Protein AF-A0A8G1YSN7-F1 (afdb_monomer_lite)

pLDDT: mean 70.51, std 16.95, range [41.06, 92.81]

Secondary structure (DSSP, 8-state):
------------SS-SSTTTTTTSS-HHHHHHHHHHHHHHHHHHHS---HHHHHHHHHHHHS----

Structure (mmCIF, N/CA/C/O backbone):
data_AF-A0A8G1YSN7-F1
#
_entry.id   AF-A0A8G1YSN7-F1
#
loop_
_atom_site.group_PDB
_atom_site.id
_atom_site.type_symbol
_atom_site.label_atom_id
_atom_site.label_alt_id
_atom_site.label_comp_id
_atom_site.label_asym_id
_atom_site.label_entity_id
_atom_site.label_seq_id
_atom_site.pdbx_PDB_ins_code
_atom_site.Cartn_x
_atom_site.Cartn_y
_atom_site.Cartn_z
_atom_site.occupancy
_atom_site.B_iso_or_equiv
_atom_site.auth_seq_id
_atom_site.auth_comp_id
_atom_site.auth_asym_id
_atom_site.auth_atom_id
_atom_site.pdbx_PDB_model_num
ATOM 1 N N . MET A 1 1 ? 9.186 23.404 -54.509 1.00 42.53 1 MET A N 1
ATOM 2 C CA . MET A 1 1 ? 10.271 23.025 -53.580 1.00 42.53 1 MET A CA 1
ATOM 3 C C . MET A 1 1 ? 9.638 22.266 -52.424 1.00 42.53 1 MET A C 1
ATOM 5 O O . MET A 1 1 ? 8.800 22.843 -51.748 1.00 42.53 1 MET A O 1
ATOM 9 N N . LEU A 1 2 ? 9.947 20.980 -52.257 1.00 50.88 2 LEU A N 1
ATOM 10 C CA . LEU A 1 2 ? 9.489 20.154 -51.130 1.00 50.88 2 LEU A CA 1
ATOM 11 C C . LEU A 1 2 ? 10.687 19.923 -50.194 1.00 50.88 2 LEU A C 1
ATOM 13 O O . LEU A 1 2 ? 11.785 19.713 -50.709 1.00 50.88 2 LEU A O 1
ATOM 17 N N . PRO A 1 3 ? 10.530 19.992 -48.860 1.00 54.53 3 PRO A N 1
ATOM 18 C CA . PRO A 1 3 ? 11.651 19.807 -47.952 1.00 54.53 3 PRO A CA 1
ATOM 19 C C . PRO A 1 3 ? 11.994 18.316 -47.827 1.00 54.53 3 PRO A 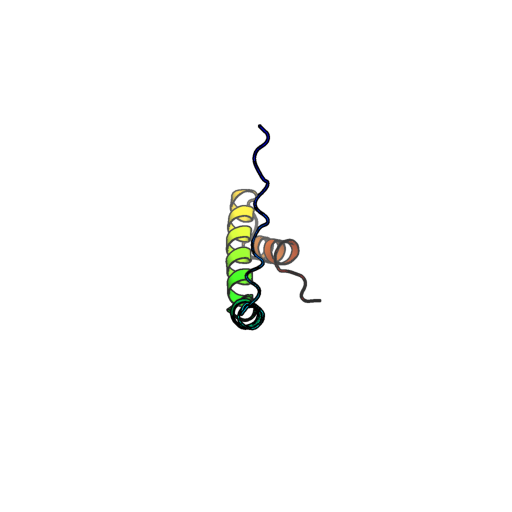C 1
ATOM 21 O O . PRO A 1 3 ? 11.142 17.485 -47.520 1.00 54.53 3 PRO A O 1
ATOM 24 N N . GLU A 1 4 ? 13.264 18.000 -48.074 1.00 58.47 4 GLU A N 1
ATOM 25 C CA . GLU A 1 4 ? 13.885 16.690 -47.872 1.00 58.47 4 GLU A CA 1
ATOM 26 C C . GLU A 1 4 ? 13.654 16.186 -46.436 1.00 58.47 4 GLU A C 1
ATOM 28 O O . GLU A 1 4 ? 14.125 16.774 -45.458 1.00 58.47 4 GLU A O 1
ATOM 33 N N . ALA A 1 5 ? 12.929 15.074 -46.302 1.00 58.00 5 ALA A N 1
ATOM 34 C CA . ALA A 1 5 ? 12.742 14.379 -45.036 1.00 58.00 5 ALA A CA 1
ATOM 35 C C . ALA A 1 5 ? 14.066 13.725 -44.605 1.00 58.00 5 ALA A C 1
ATOM 37 O O . ALA A 1 5 ? 14.451 12.655 -45.081 1.00 58.00 5 ALA A O 1
ATOM 38 N N . ARG A 1 6 ? 14.782 14.379 -43.687 1.00 60.00 6 ARG A N 1
ATOM 39 C CA . ARG A 1 6 ? 16.011 13.860 -43.075 1.00 60.00 6 ARG A CA 1
ATOM 40 C C . ARG A 1 6 ? 15.677 12.589 -42.280 1.00 60.00 6 ARG A C 1
ATOM 42 O O . ARG A 1 6 ? 14.992 12.653 -41.262 1.00 60.00 6 ARG A O 1
ATOM 49 N N . LYS A 1 7 ? 16.146 11.426 -42.747 1.00 58.84 7 LYS A N 1
ATOM 50 C CA . LYS A 1 7 ? 16.036 10.150 -42.016 1.00 58.84 7 LYS A CA 1
ATOM 51 C C . LYS A 1 7 ? 16.726 10.280 -40.647 1.00 58.84 7 LYS A C 1
ATOM 53 O O . LYS A 1 7 ? 17.852 10.777 -40.608 1.00 58.84 7 LYS A O 1
ATOM 58 N N . PRO A 1 8 ? 16.114 9.823 -39.540 1.00 55.97 8 PRO A N 1
ATOM 59 C CA . PRO A 1 8 ? 16.797 9.791 -38.257 1.00 55.97 8 PRO A CA 1
ATOM 60 C C . PRO A 1 8 ? 17.900 8.731 -38.307 1.00 55.97 8 PRO A C 1
ATOM 62 O O . PRO A 1 8 ? 17.647 7.544 -38.519 1.00 55.97 8 PRO A O 1
ATOM 65 N N . THR A 1 9 ? 19.143 9.175 -38.151 1.00 54.53 9 THR A N 1
ATOM 66 C CA . THR A 1 9 ? 20.319 8.315 -38.048 1.00 54.53 9 THR A CA 1
ATOM 67 C C . THR A 1 9 ? 20.156 7.417 -36.823 1.00 54.53 9 THR A C 1
ATOM 69 O O . THR A 1 9 ? 20.131 7.889 -35.689 1.00 54.53 9 THR A O 1
ATOM 72 N N . SER A 1 10 ? 20.006 6.114 -37.063 1.00 51.88 10 SER A N 1
ATOM 73 C CA . SER A 1 10 ? 19.930 5.071 -36.040 1.00 51.88 10 SER A CA 1
ATOM 74 C C . SER A 1 10 ? 21.249 5.003 -35.263 1.00 51.88 10 SER A C 1
ATOM 76 O O . SER A 1 10 ? 22.149 4.241 -35.616 1.00 51.88 10 SER A O 1
ATOM 78 N N . ALA A 1 11 ? 21.363 5.785 -34.189 1.00 57.50 11 ALA A N 1
ATOM 79 C CA . ALA A 1 11 ? 22.400 5.644 -33.175 1.00 57.50 11 ALA A CA 1
ATOM 80 C C . ALA A 1 11 ? 22.139 4.363 -32.365 1.00 57.50 11 ALA A C 1
ATOM 82 O O . ALA A 1 11 ? 21.575 4.389 -31.274 1.00 57.50 11 ALA A O 1
ATOM 83 N N . LYS A 1 12 ? 22.500 3.213 -32.938 1.00 56.75 12 LYS A N 1
ATOM 84 C CA . LYS A 1 12 ? 22.425 1.912 -32.272 1.00 56.75 12 LYS A CA 1
ATOM 85 C C . LYS A 1 12 ? 23.828 1.464 -31.891 1.00 56.75 12 LYS A C 1
ATOM 87 O O . LYS A 1 12 ? 24.376 0.554 -32.497 1.00 56.75 12 LYS A O 1
ATOM 92 N N . VAL A 1 13 ? 24.401 2.114 -30.884 1.00 56.09 13 VAL A N 1
ATOM 93 C CA . VAL A 1 13 ? 25.560 1.590 -30.155 1.00 56.09 13 VAL A CA 1
ATOM 94 C C . VAL A 1 13 ? 25.351 1.913 -28.676 1.00 56.09 13 VAL A C 1
ATOM 96 O O . VAL A 1 13 ? 25.395 3.073 -28.285 1.00 56.09 13 VAL A O 1
ATOM 99 N N . GLY A 1 14 ? 25.087 0.879 -27.869 1.00 55.75 14 GLY A N 1
ATOM 100 C CA . GLY A 1 14 ? 25.313 0.940 -26.420 1.00 55.75 14 GLY A CA 1
ATOM 101 C C . GLY A 1 14 ? 24.112 1.121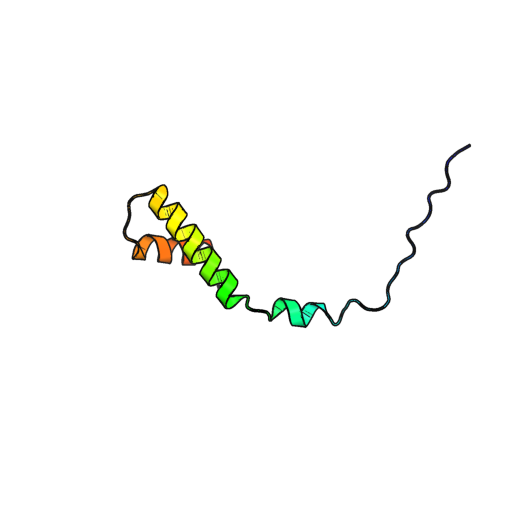 -25.484 1.00 55.75 14 GLY A C 1
ATOM 102 O O . GLY A 1 14 ? 24.275 1.750 -24.448 1.00 55.75 14 GLY A O 1
ATOM 103 N N . SER A 1 15 ? 22.925 0.569 -25.768 1.00 53.44 15 SER A N 1
ATOM 104 C CA . SER A 1 15 ? 21.827 0.562 -24.777 1.00 53.44 15 SER A CA 1
ATOM 105 C C . SER A 1 15 ? 21.072 -0.765 -24.756 1.00 53.44 15 SER A C 1
ATOM 107 O O . SER A 1 15 ? 19.928 -0.867 -25.189 1.00 53.44 15 SER A O 1
ATOM 109 N N . LEU A 1 16 ? 21.742 -1.829 -24.314 1.00 52.50 16 LEU A N 1
ATOM 110 C CA . LEU A 1 16 ? 21.051 -3.073 -23.946 1.00 52.50 16 LEU A CA 1
ATOM 111 C C . LEU A 1 16 ? 21.566 -3.702 -22.643 1.00 52.50 16 LEU A C 1
ATOM 113 O O . LEU A 1 16 ? 20.929 -4.606 -22.115 1.00 52.50 16 LEU A O 1
ATOM 117 N N . GLU A 1 17 ? 22.667 -3.198 -22.076 1.00 49.28 17 GLU A N 1
ATOM 118 C CA . GLU A 1 17 ? 23.213 -3.716 -20.811 1.00 49.28 17 GLU A CA 1
ATOM 119 C C . GLU A 1 17 ? 22.866 -2.852 -19.589 1.00 49.28 17 GLU A C 1
ATOM 121 O O . GLU A 1 17 ? 22.864 -3.347 -18.467 1.00 49.28 17 GLU A O 1
ATOM 126 N N . ILE A 1 18 ? 22.452 -1.594 -19.787 1.00 52.19 18 ILE A N 1
ATOM 127 C CA . ILE A 1 18 ? 22.047 -0.687 -18.693 1.00 52.19 18 ILE A CA 1
ATOM 128 C C . ILE A 1 18 ? 20.622 -1.008 -18.188 1.00 52.19 18 ILE A C 1
ATOM 130 O O . ILE A 1 18 ? 20.241 -0.659 -17.074 1.00 52.19 18 ILE A O 1
ATOM 134 N N . SER A 1 19 ? 19.813 -1.734 -18.968 1.00 50.66 19 SER A N 1
ATOM 135 C CA . SER A 1 19 ? 18.400 -1.977 -18.636 1.00 50.66 19 SER A CA 1
ATOM 136 C C . SER A 1 19 ? 18.155 -3.056 -17.576 1.00 50.66 19 SER A C 1
ATOM 138 O O . SER A 1 19 ? 17.020 -3.196 -17.127 1.00 50.66 19 SER A O 1
ATOM 140 N N . LYS A 1 20 ? 19.176 -3.809 -17.145 1.00 51.91 20 LYS A N 1
ATOM 141 C CA . LYS A 1 20 ? 19.018 -4.814 -16.074 1.00 51.91 20 LYS A CA 1
ATOM 142 C C . LYS A 1 20 ? 19.367 -4.275 -14.687 1.00 51.91 20 LYS A C 1
ATOM 144 O O . LYS A 1 20 ? 18.751 -4.695 -13.714 1.00 51.91 20 LYS A O 1
ATOM 149 N N . SER A 1 21 ? 20.294 -3.322 -14.591 1.00 53.25 21 SER A N 1
ATOM 150 C CA . SER A 1 21 ? 20.708 -2.745 -13.306 1.00 53.25 21 SER A CA 1
ATOM 151 C C . SER A 1 21 ? 19.638 -1.828 -12.707 1.00 53.25 21 SER A C 1
ATOM 153 O O . SER A 1 21 ? 19.420 -1.876 -11.504 1.00 53.25 21 SER A O 1
ATOM 155 N N . VAL A 1 22 ? 18.892 -1.077 -13.526 1.00 50.62 22 VAL A N 1
ATOM 156 C CA . VAL A 1 22 ? 17.790 -0.212 -13.048 1.00 50.62 22 VAL A CA 1
ATOM 157 C C . VAL A 1 22 ? 16.546 -1.009 -12.636 1.00 50.62 22 VAL A C 1
ATOM 159 O O . VAL A 1 22 ? 15.840 -0.612 -11.719 1.00 50.62 22 VAL A O 1
ATOM 162 N N . ALA A 1 23 ? 16.282 -2.159 -13.263 1.00 54.09 23 ALA A N 1
ATOM 163 C CA . ALA A 1 23 ? 15.125 -2.997 -12.933 1.00 54.09 23 ALA A CA 1
ATOM 164 C C . ALA A 1 23 ? 15.265 -3.727 -11.579 1.00 54.09 23 ALA A C 1
ATOM 166 O O . ALA A 1 23 ? 14.256 -4.066 -10.959 1.00 54.09 23 ALA A O 1
ATOM 167 N N . ALA A 1 24 ? 16.505 -3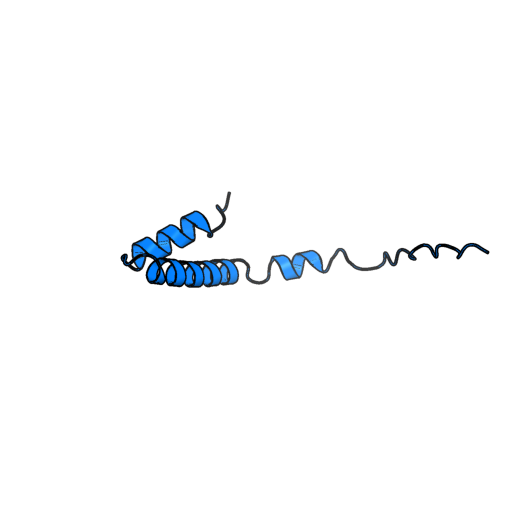.955 -11.130 1.00 53.25 24 ALA A N 1
ATOM 168 C CA . ALA A 1 24 ? 16.831 -4.579 -9.846 1.00 53.25 24 ALA A CA 1
ATOM 169 C C . ALA A 1 24 ? 17.042 -3.565 -8.707 1.00 53.25 24 ALA A C 1
ATOM 171 O O . ALA A 1 24 ? 17.128 -3.971 -7.549 1.00 53.25 24 ALA A O 1
ATOM 172 N N . LEU A 1 25 ? 17.104 -2.262 -9.016 1.00 52.97 25 LEU A N 1
ATOM 173 C CA . LEU A 1 25 ? 17.022 -1.212 -8.006 1.00 52.97 25 LEU A CA 1
ATOM 174 C C . LEU A 1 25 ? 15.594 -1.195 -7.457 1.00 52.97 25 LEU A C 1
ATOM 176 O O . LEU A 1 25 ? 14.693 -0.555 -7.991 1.00 52.97 25 LEU A O 1
ATOM 180 N N . ASP A 1 26 ? 15.414 -1.948 -6.382 1.00 56.50 26 ASP A N 1
ATOM 181 C CA . ASP A 1 26 ? 14.510 -1.578 -5.304 1.00 56.50 26 ASP A CA 1
ATOM 182 C C . ASP A 1 26 ? 13.015 -1.505 -5.662 1.00 56.50 26 ASP A C 1
ATOM 184 O O . ASP A 1 26 ? 12.228 -0.708 -5.149 1.00 56.50 26 ASP A O 1
ATOM 188 N N . THR A 1 27 ? 12.582 -2.381 -6.569 1.00 58.28 27 THR A N 1
ATOM 189 C CA . THR A 1 27 ? 11.157 -2.533 -6.887 1.00 58.28 27 THR A CA 1
ATOM 190 C C . THR A 1 27 ? 10.337 -2.936 -5.657 1.00 58.28 27 THR A C 1
ATOM 192 O O . THR A 1 27 ? 9.165 -2.574 -5.584 1.00 58.28 27 THR A O 1
ATOM 195 N N . GLY A 1 28 ? 10.942 -3.619 -4.678 1.00 61.91 28 GLY A N 1
ATOM 196 C CA . GLY A 1 28 ? 10.330 -3.933 -3.385 1.00 61.91 28 GLY A CA 1
ATOM 197 C C . GLY A 1 28 ? 9.949 -2.682 -2.592 1.00 61.91 28 GLY A C 1
ATOM 198 O O . GLY A 1 28 ? 8.762 -2.485 -2.306 1.00 61.91 28 GLY A O 1
ATOM 199 N N . ASP A 1 29 ? 10.911 -1.796 -2.317 1.00 65.44 29 ASP A N 1
ATOM 200 C CA . ASP A 1 29 ? 10.657 -0.606 -1.495 1.00 65.44 29 ASP A CA 1
ATOM 201 C C . ASP A 1 29 ? 9.757 0.403 -2.220 1.00 65.44 29 ASP A C 1
ATOM 203 O O . ASP A 1 29 ? 8.924 1.073 -1.594 1.00 65.44 29 ASP A O 1
ATOM 207 N N . ILE A 1 30 ? 9.837 0.473 -3.555 1.00 73.81 30 ILE A N 1
ATOM 208 C CA . ILE A 1 30 ? 8.933 1.298 -4.369 1.00 73.81 30 ILE A CA 1
ATOM 209 C C . ILE A 1 30 ? 7.489 0.784 -4.268 1.00 73.81 30 ILE A C 1
ATOM 211 O O . ILE A 1 30 ? 6.563 1.578 -4.064 1.00 73.81 30 ILE A O 1
ATOM 215 N N . ILE A 1 31 ? 7.270 -0.531 -4.382 1.00 77.12 31 ILE A N 1
ATOM 216 C CA . ILE A 1 31 ? 5.930 -1.130 -4.271 1.00 77.12 31 ILE A CA 1
ATOM 217 C C . ILE A 1 31 ? 5.362 -0.909 -2.865 1.00 77.12 31 ILE A C 1
ATOM 219 O O . ILE A 1 31 ? 4.184 -0.554 -2.722 1.00 77.12 31 ILE A O 1
ATOM 223 N N . GLU A 1 32 ? 6.177 -1.058 -1.822 1.00 79.62 32 GLU A N 1
ATOM 224 C CA . GLU A 1 32 ? 5.728 -0.824 -0.451 1.00 79.62 32 GLU A CA 1
ATO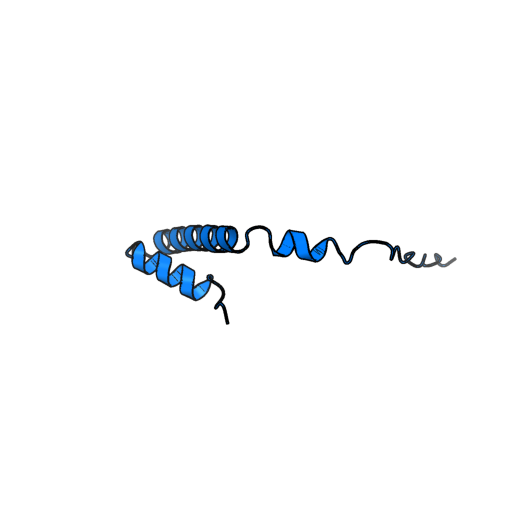M 225 C C . GLU A 1 32 ? 5.401 0.657 -0.197 1.00 79.62 32 GLU A C 1
ATOM 227 O O . GLU A 1 32 ? 4.355 0.979 0.381 1.00 79.62 32 GLU A O 1
ATOM 232 N N . SER A 1 33 ? 6.228 1.571 -0.701 1.00 82.94 33 SER A N 1
ATOM 233 C CA . SER A 1 33 ? 5.993 3.016 -0.606 1.00 82.94 33 SER A CA 1
ATOM 234 C C . SER A 1 33 ? 4.691 3.432 -1.299 1.00 82.94 33 SER A C 1
ATOM 236 O O . SER A 1 33 ? 3.878 4.168 -0.725 1.00 82.94 33 SER A O 1
ATOM 238 N N . LEU A 1 34 ? 4.431 2.905 -2.499 1.00 82.81 34 LEU A N 1
ATOM 239 C CA . LEU A 1 34 ? 3.175 3.131 -3.220 1.00 82.81 34 LEU A CA 1
ATOM 240 C C . LEU A 1 34 ? 1.974 2.548 -2.471 1.00 82.81 34 LEU A C 1
ATOM 242 O O . LEU A 1 34 ? 0.933 3.200 -2.371 1.00 82.81 34 LEU A O 1
ATOM 246 N N . THR A 1 35 ? 2.123 1.361 -1.890 1.00 86.00 35 THR A N 1
ATOM 247 C CA . THR A 1 35 ? 1.079 0.720 -1.082 1.00 86.00 35 THR A CA 1
ATOM 248 C C . THR A 1 35 ? 0.684 1.594 0.109 1.00 86.00 35 THR A C 1
ATOM 250 O O . THR A 1 35 ? -0.506 1.833 0.335 1.00 86.00 35 THR A O 1
ATOM 253 N N . ARG A 1 36 ? 1.662 2.129 0.850 1.00 86.81 36 ARG A N 1
ATOM 254 C CA . ARG A 1 36 ? 1.411 3.022 1.996 1.00 86.81 36 ARG A CA 1
ATOM 255 C C . ARG A 1 36 ? 0.707 4.311 1.561 1.00 86.81 36 ARG A C 1
ATOM 257 O O . ARG A 1 36 ? -0.264 4.726 2.199 1.00 86.81 36 ARG A O 1
ATOM 264 N N . LEU A 1 37 ? 1.129 4.906 0.443 1.00 89.25 37 LEU A N 1
ATOM 265 C CA . LEU A 1 37 ? 0.488 6.100 -0.117 1.00 89.25 37 LEU A CA 1
ATOM 266 C C . LEU A 1 37 ? -0.978 5.840 -0.496 1.00 89.25 37 LEU A C 1
ATOM 268 O O . LEU A 1 37 ? -1.857 6.659 -0.209 1.00 89.25 37 LEU A O 1
ATOM 272 N N . GLN A 1 38 ? -1.259 4.700 -1.129 1.00 88.69 38 GLN A N 1
ATOM 273 C CA . GLN A 1 38 ? -2.622 4.334 -1.510 1.00 88.69 38 GLN A CA 1
ATOM 274 C C . GLN A 1 38 ? -3.491 4.029 -0.286 1.00 88.69 38 GLN A C 1
ATOM 276 O O . GLN A 1 38 ? -4.637 4.472 -0.238 1.00 88.69 38 GLN A O 1
ATOM 281 N N . ALA A 1 39 ? -2.945 3.385 0.747 1.00 88.94 39 ALA A N 1
ATOM 282 C CA . ALA A 1 39 ? -3.657 3.168 2.005 1.00 88.94 39 ALA A CA 1
ATOM 283 C C . ALA A 1 39 ? -4.064 4.495 2.670 1.00 88.94 39 ALA A C 1
ATOM 285 O O . ALA A 1 39 ? -5.214 4.650 3.081 1.00 88.94 39 ALA A O 1
ATOM 286 N N . ALA A 1 40 ? -3.176 5.495 2.690 1.00 90.19 40 ALA A N 1
ATOM 287 C CA . ALA A 1 40 ? -3.500 6.827 3.207 1.00 90.19 40 ALA A CA 1
ATOM 288 C C . ALA A 1 40 ? -4.624 7.515 2.407 1.00 90.19 40 ALA A C 1
ATOM 290 O O . ALA A 1 40 ? -5.499 8.172 2.979 1.00 90.19 40 ALA A O 1
ATOM 291 N N . ARG A 1 41 ? -4.647 7.341 1.078 1.00 90.69 41 ARG A N 1
ATOM 292 C CA . ARG A 1 41 ? -5.733 7.848 0.219 1.00 90.69 41 ARG A CA 1
ATOM 293 C C . ARG A 1 41 ? -7.059 7.138 0.481 1.00 90.69 41 ARG A C 1
ATOM 295 O O . ARG A 1 41 ? -8.096 7.799 0.486 1.00 90.69 41 ARG A O 1
ATOM 302 N N . ILE A 1 42 ? -7.029 5.825 0.709 1.00 90.62 42 ILE A N 1
ATOM 303 C CA . ILE A 1 42 ? -8.215 5.036 1.061 1.00 90.62 42 ILE A CA 1
ATOM 304 C C . ILE A 1 42 ? -8.776 5.523 2.397 1.00 90.62 42 ILE A C 1
ATOM 306 O O . ILE A 1 42 ? -9.955 5.857 2.445 1.00 90.62 42 ILE A O 1
ATOM 310 N N . LEU A 1 43 ? -7.932 5.677 3.422 1.00 92.25 43 LEU A N 1
ATOM 311 C CA . LEU A 1 43 ? -8.337 6.186 4.739 1.00 92.25 43 LEU A CA 1
ATOM 312 C C . LEU A 1 43 ? -8.976 7.577 4.664 1.00 92.25 43 LEU A C 1
ATOM 314 O O . LEU A 1 43 ? -9.973 7.839 5.330 1.00 92.25 43 LEU A O 1
ATOM 318 N N .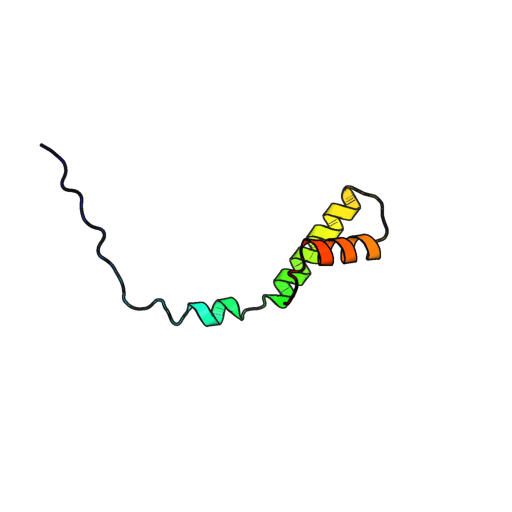 ARG A 1 44 ? -8.440 8.463 3.814 1.00 91.06 44 ARG A N 1
ATOM 319 C CA . ARG A 1 44 ? -9.018 9.798 3.586 1.00 91.06 44 ARG A CA 1
ATOM 320 C C . ARG A 1 44 ? -10.404 9.761 2.944 1.00 91.06 44 ARG A C 1
ATOM 322 O O . ARG A 1 44 ? -11.209 10.646 3.203 1.00 91.06 44 ARG A O 1
ATOM 329 N N . ARG A 1 45 ? -10.670 8.790 2.068 1.00 92.19 45 ARG A N 1
ATOM 330 C CA . ARG A 1 45 ? -11.950 8.682 1.343 1.00 92.19 45 ARG A CA 1
ATOM 331 C C . ARG A 1 45 ? -12.981 7.845 2.086 1.00 92.19 45 ARG A C 1
ATOM 333 O O . ARG A 1 45 ? -14.178 8.036 1.895 1.00 92.19 45 ARG A O 1
ATOM 340 N N . ARG A 1 46 ? -12.521 6.871 2.864 1.00 88.44 46 ARG A N 1
ATOM 341 C CA . ARG A 1 46 ? -13.341 5.884 3.555 1.00 88.44 46 ARG A CA 1
ATOM 342 C C . ARG A 1 46 ? -12.775 5.706 4.964 1.00 88.44 46 ARG A C 1
ATOM 344 O O . ARG A 1 46 ? -11.682 5.155 5.090 1.00 88.44 46 ARG A O 1
ATOM 351 N N . PRO A 1 47 ? -13.494 6.138 6.013 1.00 88.38 47 PRO A N 1
ATOM 352 C CA . PRO A 1 47 ? -13.069 5.864 7.376 1.00 88.38 47 PRO A CA 1
ATOM 353 C C . PRO A 1 47 ? -13.144 4.350 7.610 1.00 88.38 47 PRO A C 1
ATOM 355 O O . PRO A 1 47 ? -14.221 3.762 7.651 1.00 88.38 47 PRO A O 1
ATOM 358 N N . MET A 1 48 ? -11.982 3.711 7.695 1.00 91.25 48 MET A N 1
ATOM 359 C CA . MET A 1 48 ? -11.819 2.283 7.969 1.00 91.25 48 MET A CA 1
ATOM 360 C C . MET A 1 48 ? -10.555 2.065 8.800 1.00 91.25 48 MET A C 1
ATOM 362 O O . MET A 1 48 ? -9.770 2.991 9.002 1.00 91.25 48 MET A O 1
ATOM 366 N N . SER A 1 49 ? -10.340 0.842 9.283 1.00 92.81 49 SER A N 1
ATOM 367 C CA . SER A 1 49 ? -9.113 0.536 10.015 1.00 92.81 49 SER A CA 1
ATOM 368 C C . SER A 1 49 ? -7.890 0.599 9.092 1.00 92.81 49 SER A C 1
ATOM 370 O O . SER A 1 49 ? -7.953 0.257 7.907 1.00 92.81 49 SER A O 1
ATOM 372 N N . ILE A 1 50 ? -6.749 1.010 9.652 1.00 87.81 50 ILE A N 1
ATOM 373 C CA . ILE A 1 50 ? -5.467 1.094 8.931 1.00 87.81 50 ILE A CA 1
ATOM 374 C C . ILE A 1 50 ? -5.106 -0.262 8.309 1.00 87.81 50 ILE A C 1
ATOM 376 O O . ILE A 1 50 ? -4.664 -0.317 7.163 1.00 87.81 50 ILE A O 1
ATOM 380 N N . ALA A 1 51 ? -5.357 -1.357 9.033 1.00 89.88 51 ALA A N 1
ATOM 381 C CA . ALA A 1 51 ? -5.136 -2.714 8.546 1.00 89.88 51 ALA A CA 1
ATOM 382 C C . ALA A 1 51 ? -5.954 -3.008 7.279 1.00 89.88 51 ALA A C 1
ATOM 384 O O . ALA A 1 51 ? -5.397 -3.469 6.283 1.00 89.88 51 ALA A O 1
ATOM 385 N N . VAL A 1 52 ? -7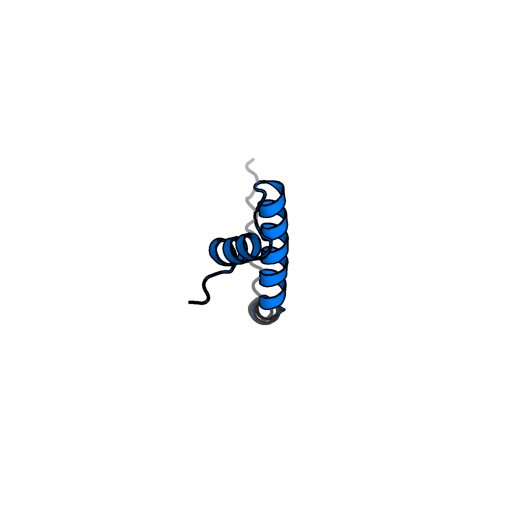.250 -2.679 7.264 1.00 91.50 52 VAL A N 1
ATOM 386 C CA . VAL A 1 52 ? -8.105 -2.898 6.086 1.00 91.50 52 VAL A CA 1
ATOM 387 C C . VAL A 1 52 ? -7.646 -2.025 4.917 1.00 91.50 52 VAL A C 1
ATOM 389 O O . VAL A 1 52 ? -7.538 -2.525 3.797 1.00 91.50 52 VAL A O 1
ATOM 392 N N . ALA A 1 53 ? -7.280 -0.765 5.159 1.00 89.62 53 ALA A N 1
ATOM 393 C CA . ALA A 1 53 ? -6.780 0.123 4.110 1.00 89.62 53 ALA A CA 1
ATOM 394 C C . ALA A 1 53 ? -5.461 -0.370 3.490 1.00 89.62 53 ALA A C 1
ATOM 396 O O . ALA A 1 53 ? -5.316 -0.353 2.268 1.00 89.62 53 ALA A O 1
ATOM 397 N N . LEU A 1 54 ? -4.520 -0.853 4.309 1.00 88.31 54 LEU A N 1
ATOM 398 C CA . LEU A 1 54 ? -3.256 -1.426 3.836 1.00 88.31 54 LEU A CA 1
ATOM 399 C C . LEU A 1 54 ? -3.476 -2.714 3.050 1.00 88.31 54 LEU A C 1
ATOM 401 O O . LEU A 1 54 ? -2.908 -2.873 1.975 1.00 88.31 54 LEU A O 1
ATOM 405 N N . THR A 1 55 ? -4.315 -3.618 3.553 1.00 89.50 55 THR A N 1
ATOM 406 C CA . THR A 1 55 ? -4.613 -4.882 2.862 1.00 89.50 55 THR A CA 1
ATOM 407 C C . THR A 1 55 ? -5.303 -4.619 1.524 1.00 89.50 55 THR A C 1
ATOM 409 O O . THR A 1 55 ? -4.939 -5.211 0.514 1.00 89.50 55 THR A O 1
ATOM 412 N N . THR A 1 56 ? -6.224 -3.652 1.487 1.00 88.81 56 THR A N 1
ATOM 413 C CA . THR A 1 56 ? -6.890 -3.213 0.251 1.00 88.81 56 THR A CA 1
ATOM 414 C C . THR A 1 56 ? -5.892 -2.599 -0.728 1.00 88.81 56 THR A C 1
ATOM 416 O O . THR A 1 56 ? -5.915 -2.914 -1.915 1.00 88.81 56 THR A O 1
ATOM 419 N N . ALA A 1 57 ? -4.982 -1.749 -0.243 1.00 87.31 57 ALA A N 1
ATOM 420 C CA . ALA A 1 57 ? -3.937 -1.164 -1.074 1.00 87.31 57 ALA A CA 1
ATOM 421 C C . ALA A 1 57 ? -2.982 -2.233 -1.630 1.00 87.31 57 ALA A C 1
ATOM 423 O O . ALA A 1 57 ? -2.624 -2.174 -2.803 1.00 87.31 57 ALA A O 1
ATOM 424 N N . ARG A 1 58 ? -2.619 -3.240 -0.827 1.00 86.25 58 ARG A N 1
ATOM 425 C CA . ARG A 1 58 ? -1.815 -4.387 -1.273 1.00 86.25 58 ARG A CA 1
ATOM 426 C C . ARG A 1 58 ? -2.548 -5.209 -2.326 1.00 86.25 58 ARG A C 1
ATOM 428 O O . ARG A 1 58 ? -1.948 -5.525 -3.336 1.00 86.25 58 ARG A O 1
ATOM 435 N N . LEU A 1 59 ? -3.833 -5.499 -2.136 1.00 84.94 59 LEU A N 1
ATOM 436 C CA . LEU A 1 59 ? -4.615 -6.277 -3.101 1.00 84.94 59 LEU A CA 1
ATOM 437 C C . LEU A 1 59 ? -4.796 -5.543 -4.439 1.00 84.94 59 LEU A C 1
ATOM 439 O O . LEU A 1 59 ? -4.751 -6.161 -5.495 1.00 84.94 59 LEU A O 1
ATOM 443 N N . ALA A 1 60 ? -5.013 -4.227 -4.396 1.00 83.44 60 ALA A N 1
ATOM 444 C CA . ALA A 1 60 ? -5.280 -3.430 -5.591 1.00 83.44 60 ALA A CA 1
ATOM 445 C C . ALA A 1 60 ? -4.009 -2.962 -6.325 1.00 83.44 60 ALA A C 1
ATOM 447 O O . ALA A 1 60 ? -4.047 -2.770 -7.538 1.00 83.44 60 ALA A O 1
ATOM 448 N N . TYR A 1 61 ? -2.905 -2.738 -5.601 1.00 77.38 61 TYR A N 1
ATOM 449 C CA . TYR A 1 61 ? -1.692 -2.095 -6.134 1.00 77.38 61 TYR A CA 1
ATOM 450 C C . TYR A 1 61 ? -0.395 -2.854 -5.843 1.00 77.38 61 TYR A C 1
ATOM 452 O O . TYR A 1 61 ? 0.606 -2.625 -6.523 1.00 77.38 61 TYR A O 1
ATOM 460 N N . GLY A 1 62 ? -0.388 -3.750 -4.857 1.00 70.44 62 GLY A N 1
ATOM 461 C CA . GLY A 1 62 ? 0.680 -4.726 -4.699 1.00 70.44 62 GLY A CA 1
ATOM 462 C C . GLY A 1 62 ? 0.531 -5.733 -5.826 1.00 70.44 62 GLY A C 1
ATOM 463 O O . GLY A 1 62 ? -0.309 -6.624 -5.749 1.00 70.44 62 GLY A O 1
ATOM 464 N N . ARG A 1 63 ? 1.288 -5.532 -6.913 1.00 63.16 63 ARG A N 1
ATOM 465 C CA . ARG A 1 63 ? 1.402 -6.484 -8.027 1.00 63.16 63 ARG A CA 1
ATOM 466 C C . ARG A 1 63 ? 1.388 -7.896 -7.454 1.00 63.16 63 ARG A C 1
ATOM 468 O O . ARG A 1 63 ? 2.247 -8.216 -6.636 1.00 63.16 63 ARG A O 1
ATOM 475 N N . ALA A 1 64 ? 0.419 -8.706 -7.879 1.00 53.84 64 ALA A N 1
ATOM 476 C CA . ALA A 1 64 ? 0.486 -10.143 -7.707 1.00 53.84 64 ALA A CA 1
ATOM 477 C C . ALA A 1 64 ? 1.866 -10.576 -8.210 1.00 53.84 64 ALA A C 1
ATOM 479 O O . ALA A 1 64 ? 2.166 -10.458 -9.398 1.00 53.84 64 ALA A O 1
ATOM 480 N N . SER A 1 65 ? 2.738 -10.968 -7.286 1.00 48.47 65 SER A N 1
ATOM 481 C CA . SER A 1 65 ? 3.919 -11.750 -7.598 1.00 48.47 65 SER A CA 1
ATOM 482 C C . SER A 1 65 ? 3.408 -13.130 -8.005 1.00 48.47 65 SER A C 1
ATOM 484 O O . SER A 1 65 ? 3.252 -14.013 -7.161 1.00 48.47 65 SER A O 1
ATOM 486 N N . ALA A 1 66 ? 3.037 -13.249 -9.273 1.00 41.06 66 ALA A N 1
ATOM 487 C CA . ALA A 1 66 ? 2.893 -14.496 -10.000 1.00 41.06 66 ALA A CA 1
ATOM 488 C C . ALA A 1 66 ? 3.861 -14.432 -11.183 1.00 41.06 66 ALA A C 1
ATOM 490 O O . ALA A 1 66 ? 3.939 -13.344 -11.807 1.00 41.06 66 ALA A O 1
#

Sequence (66 aa):
MLPEARKPTSAKVGSLEISKSVAALDTGDIIESLTRLQAARILRRRPMSIAVALTTARLAYGRASA

Radius of gyration: 21.82 Å; chains: 1; bounding box: 39×38×64 Å

Foldseek 3Di:
DDDDDDDPDPPPDDPDVVVPVVVPPPPPVVLQVQLQVQLVVCCVVDVDDSVVSSVVSCVVRVPPPD